Protein AF-A0A2X1Y2A0-F1 (afdb_monomer_lite)

Sequence (133 aa):
MFGVGSSAMMMQILFMIQQTMLYKMSFKYGGDTNAILMAATLRIYAFSFIPLWGMSQGLQPVVGTNFGAKKYDRVKEAMKVFSIGGLVLASIFWVPALAFSKNILSLFGVEESIITQGIGNFRLFILSLSYME

Structure (mmCIF, N/CA/C/O backbone):
data_AF-A0A2X1Y2A0-F1
#
_entry.id   AF-A0A2X1Y2A0-F1
#
loop_
_atom_site.group_PDB
_atom_site.id
_atom_site.type_symbol
_atom_site.label_atom_id
_atom_site.label_alt_id
_atom_site.label_comp_id
_atom_site.label_asym_id
_atom_site.label_entity_id
_atom_site.label_seq_id
_atom_site.pdbx_PDB_ins_code
_atom_site.Cartn_x
_atom_site.Cartn_y
_atom_site.Cartn_z
_atom_site.occupancy
_atom_site.B_iso_or_equiv
_atom_site.auth_seq_id
_atom_site.auth_comp_id
_atom_site.auth_asym_id
_atom_site.auth_atom_id
_atom_site.pdbx_PDB_model_num
ATOM 1 N N . MET A 1 1 ? -3.119 19.063 19.708 1.00 52.84 1 MET A N 1
ATOM 2 C CA . MET A 1 1 ? -3.546 19.085 18.287 1.00 52.84 1 MET A CA 1
ATOM 3 C C . MET A 1 1 ? -2.372 19.352 17.341 1.00 52.84 1 MET A C 1
ATOM 5 O O . MET A 1 1 ? -2.172 18.542 16.448 1.00 52.84 1 MET A O 1
ATOM 9 N N . PHE A 1 2 ? -1.530 20.371 17.576 1.00 67.44 2 PHE A N 1
ATOM 10 C CA . PHE A 1 2 ? -0.340 20.649 16.742 1.00 67.44 2 PHE A CA 1
ATOM 11 C C . PHE A 1 2 ? 0.681 19.498 16.633 1.00 67.44 2 PHE A C 1
ATOM 13 O O . PHE A 1 2 ? 1.190 19.262 15.545 1.00 67.44 2 PHE A O 1
ATOM 20 N N . GLY A 1 3 ? 0.944 18.745 17.710 1.00 69.38 3 GLY A N 1
ATOM 21 C CA . GLY A 1 3 ? 1.958 17.671 17.695 1.00 69.38 3 GLY A CA 1
ATOM 22 C C . GLY A 1 3 ? 1.608 16.437 16.850 1.00 69.38 3 GLY A C 1
ATOM 23 O O . GLY A 1 3 ? 2.500 15.780 16.328 1.00 69.38 3 GLY A O 1
ATOM 24 N N . VAL A 1 4 ? 0.316 16.129 16.678 1.00 73.56 4 VAL A N 1
ATOM 25 C CA . VAL A 1 4 ? -0.124 15.018 15.808 1.00 73.56 4 VAL A CA 1
ATOM 26 C C . VAL A 1 4 ? -0.129 15.468 14.343 1.00 73.56 4 VAL A C 1
ATOM 28 O O . VAL A 1 4 ? 0.304 14.729 13.463 1.00 73.56 4 VAL A O 1
ATOM 31 N N . GLY A 1 5 ? -0.544 16.715 14.083 1.00 79.31 5 GLY A N 1
ATOM 32 C CA . GLY A 1 5 ? -0.530 17.298 12.740 1.00 79.31 5 GLY A CA 1
ATOM 33 C C . GLY A 1 5 ? 0.881 17.498 12.181 1.00 79.31 5 GLY A C 1
ATOM 34 O O . GLY A 1 5 ? 1.121 17.189 11.017 1.00 79.31 5 GLY A O 1
ATOM 35 N N . SER A 1 6 ? 1.838 17.940 13.003 1.00 84.44 6 SER A N 1
ATOM 36 C CA . SER A 1 6 ? 3.227 18.131 12.567 1.00 84.44 6 SER A CA 1
ATOM 37 C C . SER A 1 6 ? 3.896 16.819 12.148 1.00 84.44 6 SER A C 1
ATOM 39 O O . SER A 1 6 ? 4.616 16.793 11.152 1.00 84.44 6 SER A O 1
ATOM 41 N N . SER A 1 7 ? 3.612 15.715 12.847 1.00 84.00 7 SER A N 1
ATOM 42 C CA . SER A 1 7 ? 4.102 14.383 12.476 1.00 84.00 7 SER A CA 1
ATOM 43 C C . SER A 1 7 ? 3.545 13.925 11.122 1.00 84.00 7 SER A C 1
ATOM 45 O O . SER A 1 7 ? 4.312 13.499 10.257 1.00 84.00 7 SER A O 1
ATOM 47 N N . ALA A 1 8 ? 2.240 14.102 10.889 1.00 82.00 8 ALA A N 1
ATOM 48 C CA . ALA A 1 8 ? 1.617 13.775 9.606 1.00 82.00 8 ALA A CA 1
ATOM 49 C C . ALA A 1 8 ? 2.189 14.615 8.448 1.00 82.00 8 ALA A C 1
ATOM 51 O O . ALA A 1 8 ? 2.449 14.087 7.368 1.00 82.00 8 ALA A O 1
ATOM 52 N N . MET A 1 9 ? 2.443 15.908 8.675 1.00 87.06 9 MET A N 1
ATOM 53 C CA . MET A 1 9 ? 3.079 16.780 7.681 1.00 87.06 9 MET A CA 1
ATOM 54 C C . MET A 1 9 ? 4.512 16.340 7.364 1.00 87.06 9 MET A C 1
ATOM 56 O O . MET A 1 9 ? 4.890 16.283 6.196 1.00 87.06 9 MET A O 1
ATOM 60 N N . MET A 1 10 ? 5.295 15.982 8.385 1.00 88.69 10 MET A N 1
ATOM 61 C CA . MET A 1 10 ? 6.667 15.501 8.203 1.00 88.69 10 MET A CA 1
ATOM 62 C C . MET A 1 10 ? 6.702 14.225 7.355 1.00 88.69 10 MET A C 1
ATOM 64 O O . MET A 1 10 ? 7.523 14.107 6.448 1.00 88.69 10 MET A O 1
ATOM 68 N N . MET A 1 11 ? 5.764 13.302 7.594 1.00 86.88 11 MET A N 1
ATOM 69 C CA . MET A 1 11 ? 5.624 12.078 6.804 1.00 86.88 11 MET A CA 1
ATOM 70 C C . MET A 1 11 ? 5.352 12.383 5.324 1.00 86.88 11 MET A C 1
ATOM 72 O O . MET A 1 11 ? 5.991 11.797 4.453 1.00 86.88 11 MET A O 1
ATOM 76 N N . GLN A 1 12 ? 4.464 13.340 5.033 1.00 86.56 12 GLN A N 1
ATOM 77 C CA . GLN A 1 12 ? 4.154 13.736 3.655 1.00 86.56 12 GLN A CA 1
ATOM 78 C C . GLN A 1 12 ? 5.353 14.372 2.941 1.00 86.56 12 GLN A C 1
ATOM 80 O O . GLN A 1 12 ? 5.624 14.058 1.782 1.00 86.56 12 GLN A O 1
ATOM 85 N N . ILE A 1 13 ? 6.113 15.224 3.634 1.00 90.12 13 ILE A N 1
ATOM 86 C CA . ILE A 1 13 ? 7.318 15.850 3.072 1.00 90.12 13 ILE A CA 1
ATOM 87 C C . ILE A 1 13 ? 8.371 14.787 2.745 1.00 90.12 13 ILE A C 1
ATOM 89 O O . ILE A 1 13 ? 8.918 14.778 1.642 1.00 90.12 13 ILE A O 1
ATOM 93 N N . LEU A 1 14 ? 8.632 13.865 3.674 1.00 89.38 14 LEU A N 1
ATOM 94 C CA . LEU A 1 14 ? 9.594 12.784 3.460 1.00 89.38 14 LEU A CA 1
ATOM 95 C C . LEU A 1 14 ? 9.174 11.873 2.300 1.00 89.38 14 LEU A C 1
ATOM 97 O O . LEU A 1 14 ? 10.015 11.505 1.480 1.00 89.38 14 LEU A O 1
ATOM 101 N N . PHE A 1 15 ? 7.877 11.579 2.179 1.00 84.62 15 PHE A N 1
ATOM 102 C CA . PHE A 1 15 ? 7.341 10.807 1.061 1.00 84.62 15 PHE A CA 1
ATOM 103 C C . PHE A 1 15 ? 7.542 11.525 -0.283 1.00 84.62 15 PHE A C 1
ATOM 105 O O . PHE A 1 15 ? 8.022 10.918 -1.240 1.00 84.62 15 PHE A O 1
ATOM 112 N N . MET A 1 16 ? 7.275 12.835 -0.361 1.00 87.56 16 MET A N 1
ATOM 113 C CA . MET A 1 16 ? 7.545 13.619 -1.576 1.00 87.56 16 MET A CA 1
ATOM 114 C C . MET A 1 16 ? 9.029 13.617 -1.962 1.00 87.56 16 MET A C 1
ATOM 116 O O . MET A 1 16 ? 9.363 13.482 -3.145 1.00 87.56 16 MET A O 1
ATOM 120 N N . ILE A 1 17 ? 9.927 13.755 -0.981 1.00 88.62 17 ILE A N 1
ATOM 121 C CA . ILE A 1 17 ? 11.376 13.719 -1.218 1.00 88.62 17 ILE A CA 1
ATOM 122 C C . ILE A 1 17 ? 11.777 12.349 -1.772 1.00 88.62 17 ILE A C 1
ATOM 124 O O . ILE A 1 17 ? 12.446 12.284 -2.804 1.00 88.62 17 ILE A O 1
ATOM 128 N N . GLN A 1 18 ? 11.314 11.262 -1.149 1.00 84.75 18 GLN A N 1
ATOM 129 C CA . GLN A 1 18 ? 11.582 9.893 -1.592 1.00 84.75 18 GLN A CA 1
ATOM 130 C C . GLN A 1 18 ? 11.133 9.664 -3.043 1.00 84.75 18 GLN A C 1
ATOM 132 O O . GLN A 1 18 ? 11.923 9.193 -3.863 1.00 84.75 18 GLN A O 1
ATOM 137 N N . GLN A 1 19 ? 9.897 10.045 -3.381 1.00 79.50 19 GLN A N 1
ATOM 138 C CA . GLN A 1 19 ? 9.349 9.898 -4.734 1.00 79.50 19 GLN A CA 1
ATOM 139 C C . GLN A 1 19 ? 10.158 10.691 -5.767 1.00 79.50 19 GLN A C 1
ATOM 141 O O . GLN A 1 19 ? 10.480 10.189 -6.845 1.00 79.50 19 GLN A O 1
ATOM 146 N N . THR A 1 20 ? 10.564 11.915 -5.421 1.00 83.00 20 THR A N 1
ATOM 147 C CA . THR A 1 20 ? 11.388 12.758 -6.299 1.00 83.00 20 THR A CA 1
ATOM 148 C C . THR A 1 20 ? 12.771 12.149 -6.534 1.00 83.00 20 THR A C 1
ATOM 150 O O . THR A 1 20 ? 13.281 12.175 -7.657 1.00 83.00 20 THR A O 1
ATOM 153 N N . MET A 1 21 ? 13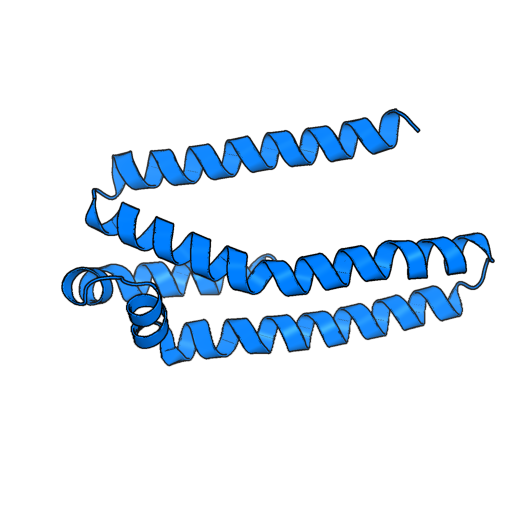.392 11.588 -5.492 1.00 82.06 21 MET A N 1
ATOM 154 C CA . MET A 1 21 ? 14.689 10.922 -5.609 1.00 82.06 21 MET A CA 1
ATOM 155 C C . MET A 1 21 ? 14.600 9.663 -6.476 1.00 82.06 21 MET A C 1
ATOM 157 O O . MET A 1 21 ? 15.433 9.501 -7.366 1.00 82.06 21 MET A O 1
ATOM 161 N N . LEU A 1 22 ? 13.571 8.829 -6.288 1.00 77.75 22 LEU A N 1
ATOM 162 C CA . LEU A 1 22 ? 13.332 7.635 -7.108 1.00 77.75 22 LEU A CA 1
ATOM 163 C C . LEU A 1 22 ? 13.189 7.977 -8.595 1.00 77.75 22 LEU A C 1
ATOM 165 O O . LEU A 1 22 ? 13.840 7.354 -9.438 1.00 77.75 22 LEU A O 1
ATOM 169 N N . TYR A 1 23 ? 12.412 9.014 -8.922 1.00 73.62 23 TYR A N 1
ATOM 170 C CA . TYR A 1 23 ? 12.281 9.496 -10.297 1.00 73.62 23 TYR A CA 1
ATOM 171 C C . TYR A 1 23 ? 13.622 9.966 -10.868 1.00 73.62 23 TYR A C 1
ATOM 173 O O . TYR A 1 23 ? 14.041 9.503 -11.929 1.00 73.62 23 TYR A O 1
ATOM 181 N N . LYS A 1 24 ? 14.337 10.849 -10.155 1.00 77.00 24 LYS A N 1
ATOM 182 C CA . LYS A 1 24 ? 15.626 11.385 -10.624 1.00 77.00 24 LYS A CA 1
ATOM 183 C C . LYS A 1 24 ? 16.683 10.297 -10.809 1.00 77.00 24 LYS A C 1
ATOM 185 O O . LYS A 1 24 ? 17.436 10.353 -11.777 1.00 77.00 24 LYS A O 1
ATOM 190 N N . MET A 1 25 ? 16.748 9.313 -9.913 1.00 77.38 25 MET A N 1
ATOM 191 C CA . MET A 1 25 ? 17.681 8.189 -10.043 1.00 77.38 25 MET A CA 1
ATOM 192 C C . MET A 1 25 ? 17.332 7.301 -11.240 1.00 77.38 25 MET A C 1
ATOM 194 O O . MET A 1 25 ? 18.235 6.894 -11.967 1.00 77.38 25 MET A O 1
ATOM 198 N N . SER A 1 26 ? 16.044 7.072 -11.498 1.00 71.25 26 SER A N 1
ATOM 199 C CA . SER A 1 26 ? 15.594 6.273 -12.645 1.00 71.25 26 SER A CA 1
ATOM 200 C C . SER A 1 26 ? 15.969 6.922 -13.979 1.00 71.25 26 SER A C 1
ATOM 202 O O . SER A 1 26 ? 16.506 6.245 -14.849 1.00 71.25 26 SER A O 1
ATOM 204 N N . PHE A 1 27 ? 15.790 8.242 -14.114 1.00 69.69 27 PHE A N 1
ATOM 205 C CA . PHE A 1 27 ? 16.244 8.991 -15.294 1.00 69.69 27 PHE A CA 1
ATOM 206 C C . PHE A 1 27 ? 17.774 9.018 -15.424 1.00 69.69 27 PHE A C 1
ATOM 208 O O . PHE A 1 27 ? 18.303 8.854 -16.519 1.00 69.69 27 PHE A O 1
ATOM 215 N N . LYS A 1 28 ? 18.500 9.202 -14.314 1.00 72.31 28 LYS A N 1
ATOM 216 C CA . LYS A 1 28 ? 19.964 9.352 -14.335 1.00 72.31 28 LYS A CA 1
ATOM 217 C C . LYS A 1 28 ? 20.712 8.044 -14.614 1.00 72.31 28 LYS A C 1
ATOM 219 O O . LYS A 1 28 ? 21.740 8.082 -15.280 1.00 72.31 28 LYS A O 1
ATOM 224 N N . TYR A 1 29 ? 20.238 6.917 -14.082 1.00 69.94 29 TYR A N 1
ATOM 225 C CA . TYR A 1 29 ? 20.945 5.630 -14.155 1.00 69.94 29 TYR A CA 1
ATOM 226 C C . TYR A 1 29 ? 20.264 4.597 -15.062 1.00 69.94 29 TYR A C 1
ATOM 228 O O . TYR A 1 29 ? 20.910 3.637 -15.468 1.00 69.94 29 TYR A O 1
ATOM 236 N N . GLY A 1 30 ? 18.981 4.775 -15.386 1.00 65.31 30 GLY A N 1
ATOM 237 C CA . GLY A 1 30 ? 18.213 3.838 -16.206 1.00 65.31 30 GLY A CA 1
ATOM 238 C C . GLY A 1 30 ? 18.102 4.211 -17.690 1.00 65.31 30 GLY A C 1
ATOM 239 O O . GLY A 1 30 ? 17.720 3.357 -18.491 1.00 65.31 30 GLY A O 1
ATOM 240 N N . GLY A 1 31 ? 18.421 5.450 -18.074 1.00 75.50 31 GLY A N 1
ATOM 241 C CA . GLY A 1 31 ? 18.142 5.969 -19.418 1.00 75.50 31 GLY A CA 1
ATOM 242 C C . GLY A 1 31 ? 16.639 6.121 -19.702 1.00 75.50 31 GLY A C 1
ATOM 243 O O . GLY A 1 31 ? 15.794 5.753 -18.880 1.00 75.50 31 GLY A O 1
ATOM 244 N N . ASP A 1 32 ? 16.293 6.653 -20.877 1.00 74.50 32 ASP A N 1
ATOM 245 C CA . ASP A 1 32 ? 14.906 7.010 -21.225 1.00 74.50 32 ASP A CA 1
ATOM 246 C C . ASP A 1 32 ? 13.952 5.805 -21.169 1.00 74.50 32 ASP A C 1
ATOM 248 O O . ASP A 1 32 ? 12.847 5.901 -20.636 1.00 74.50 32 ASP A O 1
ATOM 252 N N . THR A 1 33 ? 14.411 4.633 -21.614 1.00 75.00 33 THR A N 1
ATOM 253 C CA . THR A 1 33 ? 13.645 3.377 -21.614 1.00 75.00 33 THR A CA 1
ATOM 254 C C . THR A 1 33 ? 13.199 2.955 -20.210 1.00 75.00 33 THR A C 1
ATOM 256 O O . THR A 1 33 ? 12.018 2.676 -19.989 1.00 75.00 33 THR A O 1
ATOM 259 N N . ASN A 1 34 ? 14.112 2.927 -19.229 1.00 72.25 34 ASN A N 1
ATOM 260 C CA . ASN A 1 34 ? 13.750 2.550 -17.858 1.00 72.25 34 ASN A CA 1
ATOM 261 C C . ASN A 1 34 ? 12.990 3.667 -17.139 1.00 72.25 34 ASN A C 1
ATOM 263 O O . ASN A 1 34 ? 12.183 3.376 -16.259 1.00 72.25 34 ASN A O 1
ATOM 267 N N . ALA A 1 35 ? 13.204 4.931 -17.510 1.00 75.56 35 ALA A N 1
ATOM 268 C CA . ALA A 1 35 ? 12.442 6.044 -16.960 1.00 75.56 35 ALA A CA 1
ATOM 269 C C . ALA A 1 35 ? 10.968 6.008 -17.400 1.00 75.56 35 ALA A C 1
ATOM 271 O O . ALA A 1 35 ? 10.079 6.174 -16.563 1.00 75.56 35 ALA A O 1
ATOM 272 N N . ILE A 1 36 ? 10.698 5.713 -18.679 1.00 80.00 36 ILE A N 1
ATOM 273 C CA . ILE A 1 36 ? 9.341 5.495 -19.206 1.00 80.00 36 ILE A CA 1
ATOM 274 C C . ILE A 1 36 ? 8.680 4.311 -18.491 1.00 80.00 36 ILE A C 1
ATOM 276 O O . ILE A 1 36 ? 7.545 4.424 -18.021 1.00 80.00 36 ILE A O 1
ATOM 280 N N . LEU A 1 37 ? 9.406 3.198 -18.345 1.00 80.94 37 LEU A N 1
ATOM 281 C CA . LEU A 1 37 ? 8.916 2.016 -17.639 1.00 80.94 37 LEU A CA 1
ATOM 282 C C . LEU A 1 37 ? 8.595 2.328 -16.166 1.00 80.94 37 LEU A C 1
ATOM 284 O O . LEU A 1 37 ? 7.524 1.968 -15.679 1.00 80.94 37 LEU A O 1
ATOM 288 N N . MET A 1 38 ? 9.480 3.039 -15.462 1.00 79.88 38 MET A N 1
ATOM 289 C CA . MET A 1 38 ? 9.270 3.461 -14.074 1.00 79.88 38 MET A CA 1
ATOM 290 C C . MET A 1 38 ? 8.049 4.379 -13.948 1.00 79.88 38 MET A C 1
ATOM 292 O O . MET A 1 38 ? 7.214 4.175 -13.070 1.00 79.88 38 MET A O 1
ATOM 296 N N . ALA A 1 39 ? 7.889 5.352 -14.848 1.00 82.44 39 ALA A N 1
ATOM 297 C CA . ALA A 1 39 ? 6.739 6.252 -14.837 1.00 82.44 39 ALA A CA 1
ATOM 298 C C . ALA A 1 39 ? 5.414 5.493 -15.023 1.00 82.44 39 ALA A C 1
ATOM 300 O O . ALA A 1 39 ? 4.452 5.744 -14.294 1.00 82.44 39 ALA A O 1
ATOM 301 N N . ALA A 1 40 ? 5.363 4.536 -15.955 1.00 86.50 40 ALA A N 1
ATOM 302 C CA . ALA A 1 40 ? 4.197 3.674 -16.141 1.00 86.50 40 ALA A CA 1
A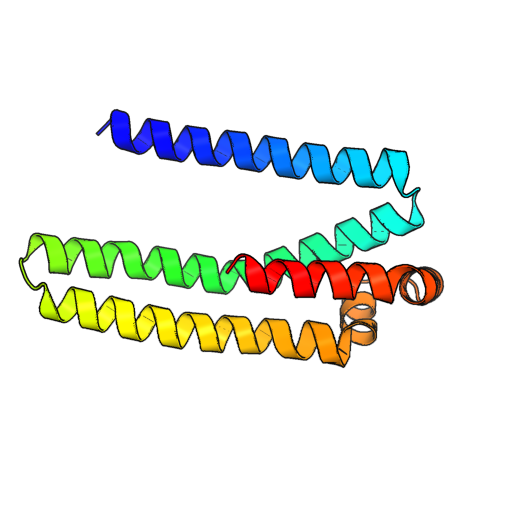TOM 303 C C . ALA A 1 40 ? 3.925 2.818 -14.895 1.00 86.50 40 ALA A C 1
ATOM 305 O O . ALA A 1 40 ? 2.793 2.758 -14.417 1.00 86.50 40 ALA A O 1
ATOM 306 N N . THR A 1 41 ? 4.976 2.233 -14.317 1.00 84.75 41 THR A N 1
ATOM 307 C CA . THR A 1 41 ? 4.897 1.427 -13.091 1.00 84.75 41 THR A CA 1
ATOM 308 C C . THR A 1 41 ? 4.308 2.223 -11.929 1.00 84.75 41 THR A C 1
ATOM 310 O O . THR A 1 41 ? 3.397 1.750 -11.256 1.00 84.75 41 THR A O 1
ATOM 313 N N . LEU A 1 42 ? 4.769 3.458 -11.724 1.00 83.25 42 LEU A N 1
ATOM 314 C CA . LEU A 1 42 ? 4.278 4.331 -10.659 1.00 83.25 42 LEU A CA 1
ATOM 315 C C . LEU A 1 42 ? 2.819 4.751 -10.868 1.00 83.25 42 LEU A C 1
ATOM 317 O O . LEU A 1 42 ? 2.081 4.870 -9.893 1.00 83.25 42 LEU A O 1
ATOM 321 N N . ARG A 1 43 ? 2.372 4.935 -12.117 1.00 86.50 43 ARG A N 1
ATOM 322 C CA . ARG A 1 43 ? 0.953 5.194 -12.422 1.00 86.50 43 ARG A CA 1
ATOM 323 C C . ARG A 1 43 ? 0.077 3.983 -12.117 1.00 86.50 43 ARG A C 1
ATOM 325 O O . ARG A 1 43 ? -0.986 4.152 -11.529 1.00 86.50 43 ARG A O 1
ATOM 332 N N . ILE A 1 44 ? 0.533 2.785 -12.483 1.00 87.19 44 ILE A N 1
ATOM 333 C CA . ILE A 1 44 ? -0.157 1.526 -12.167 1.00 87.19 44 ILE A CA 1
ATOM 334 C C . ILE A 1 44 ? -0.235 1.346 -10.647 1.00 87.19 44 ILE A C 1
ATOM 336 O O . ILE A 1 44 ? -1.306 1.066 -10.118 1.00 87.19 44 ILE A O 1
ATOM 340 N N . TYR A 1 45 ? 0.870 1.581 -9.938 1.00 84.00 45 TYR A N 1
ATOM 341 C CA . TYR A 1 45 ? 0.903 1.549 -8.478 1.00 84.00 45 TYR A CA 1
ATOM 342 C C . TYR A 1 45 ? -0.084 2.548 -7.862 1.00 84.00 45 TYR A C 1
ATOM 344 O O . TYR A 1 45 ? -0.908 2.162 -7.039 1.00 84.00 45 TYR A O 1
ATOM 352 N N . ALA A 1 46 ? -0.058 3.813 -8.293 1.00 85.62 46 ALA A N 1
ATOM 353 C CA . ALA A 1 46 ? -0.973 4.832 -7.788 1.00 85.62 46 ALA A CA 1
ATOM 354 C C . ALA A 1 46 ? -2.440 4.446 -8.028 1.00 85.62 46 ALA A C 1
ATOM 356 O O . ALA A 1 46 ? -3.269 4.606 -7.136 1.00 85.62 46 ALA A O 1
ATOM 357 N N . PHE A 1 47 ? -2.754 3.892 -9.202 1.00 88.50 47 PHE A N 1
ATOM 358 C CA . PHE A 1 47 ? -4.093 3.408 -9.528 1.00 88.50 47 PHE A CA 1
ATOM 359 C C . PHE A 1 47 ? -4.565 2.307 -8.567 1.00 88.50 47 PHE A C 1
ATOM 361 O O . PHE A 1 47 ? -5.679 2.392 -8.057 1.00 88.50 47 PHE A O 1
ATOM 368 N N . SER A 1 48 ? -3.712 1.324 -8.268 1.00 86.69 48 SER A N 1
ATOM 369 C CA . SER A 1 48 ? -4.013 0.252 -7.308 1.00 86.69 48 SER A CA 1
ATOM 370 C C . SER A 1 48 ? -4.088 0.748 -5.859 1.00 86.69 48 SER A C 1
ATOM 372 O O . SER A 1 48 ? -4.885 0.246 -5.070 1.00 86.69 48 SER A O 1
ATOM 374 N N . PHE A 1 49 ? -3.289 1.759 -5.507 1.00 85.44 49 PHE A N 1
ATOM 375 C CA . PHE A 1 49 ? -3.206 2.302 -4.151 1.00 85.44 49 PHE A CA 1
ATOM 376 C C . PHE A 1 49 ? -4.394 3.206 -3.789 1.00 85.44 49 PHE A C 1
ATOM 378 O O . PHE A 1 49 ? -4.826 3.220 -2.638 1.00 85.44 49 PHE A O 1
ATOM 385 N N . ILE A 1 50 ? -4.961 3.951 -4.747 1.00 90.00 50 ILE A N 1
ATOM 386 C CA . ILE A 1 50 ? -6.069 4.897 -4.498 1.00 90.00 50 ILE A CA 1
ATOM 387 C C . ILE A 1 50 ? -7.278 4.233 -3.802 1.00 90.00 50 ILE A C 1
ATOM 389 O O . ILE A 1 50 ? -7.739 4.783 -2.798 1.00 90.00 50 ILE A O 1
ATOM 393 N N . PRO A 1 51 ? -7.797 3.074 -4.259 1.00 89.94 51 PRO A N 1
ATOM 394 C CA . PRO A 1 51 ? -8.885 2.374 -3.575 1.00 89.94 51 PRO A CA 1
ATOM 395 C C . PRO A 1 51 ? -8.545 1.985 -2.131 1.00 89.94 51 PRO A C 1
ATOM 397 O O . PRO A 1 51 ? -9.353 2.200 -1.226 1.00 89.94 51 PRO A O 1
ATOM 400 N N . LEU A 1 52 ? -7.336 1.461 -1.904 1.00 88.50 52 LEU A N 1
ATOM 401 C CA . LEU A 1 52 ? -6.858 1.053 -0.581 1.00 88.50 52 LEU A CA 1
ATOM 402 C C . LEU A 1 52 ? -6.732 2.262 0.361 1.00 88.50 52 LEU A C 1
ATOM 404 O O . LEU A 1 52 ? -7.149 2.231 1.524 1.00 88.50 52 LEU A O 1
ATOM 408 N N . TRP A 1 53 ? -6.224 3.374 -0.170 1.00 88.31 53 TRP A N 1
ATOM 409 C CA . TRP A 1 53 ? -6.130 4.640 0.540 1.00 88.31 53 TRP A CA 1
ATOM 410 C C . TRP A 1 53 ? -7.515 5.195 0.892 1.00 88.31 53 TRP A C 1
ATOM 412 O O . TRP A 1 53 ? -7.748 5.584 2.036 1.00 88.31 53 TRP A O 1
ATOM 422 N N . GLY A 1 54 ? -8.472 5.148 -0.039 1.00 90.81 54 GLY A N 1
ATOM 423 C CA . GLY A 1 54 ? -9.864 5.539 0.201 1.00 90.81 54 GLY A CA 1
ATOM 424 C C . GLY A 1 54 ? -10.533 4.708 1.300 1.00 90.81 54 GLY A C 1
ATOM 425 O O . GLY A 1 54 ? -11.166 5.263 2.201 1.00 90.81 54 GLY A O 1
ATOM 426 N N . MET A 1 55 ? -10.322 3.390 1.291 1.00 91.88 55 MET A N 1
ATOM 427 C CA . MET A 1 55 ? -10.789 2.494 2.352 1.00 91.88 55 MET A CA 1
ATOM 428 C C . MET A 1 55 ? -10.196 2.880 3.718 1.00 91.88 55 MET A C 1
ATOM 430 O O . MET A 1 55 ? -10.908 2.913 4.723 1.00 91.88 55 MET A O 1
ATOM 434 N N . SER A 1 56 ? -8.905 3.228 3.750 1.00 89.69 56 SER A N 1
ATOM 435 C CA . SER A 1 56 ? -8.192 3.624 4.973 1.00 89.69 56 SER A CA 1
ATOM 436 C C . SER A 1 56 ? -8.724 4.936 5.550 1.00 89.69 56 SER A C 1
ATOM 438 O O . SER A 1 56 ? -8.880 5.068 6.765 1.00 89.69 56 SER A O 1
ATOM 440 N N . GLN A 1 57 ? -9.057 5.899 4.687 1.00 91.06 57 GLN A N 1
ATOM 441 C CA . GLN A 1 57 ? -9.686 7.152 5.107 1.00 91.06 57 GLN A CA 1
ATOM 442 C C . GLN A 1 57 ? -11.103 6.927 5.647 1.00 91.06 57 GLN A C 1
ATOM 444 O O . GLN A 1 57 ? -11.497 7.581 6.609 1.00 91.06 57 GLN A O 1
ATOM 449 N N . GLY A 1 58 ? -11.852 5.968 5.091 1.00 90.69 58 GLY A N 1
ATOM 450 C CA . GLY A 1 58 ? -13.171 5.574 5.598 1.00 90.69 58 GLY A CA 1
ATOM 451 C C . GLY A 1 58 ? -13.129 4.879 6.966 1.00 90.69 58 GLY A C 1
ATOM 452 O O . GLY A 1 58 ? -14.059 5.023 7.760 1.00 90.69 58 GLY A O 1
ATOM 453 N N . LEU A 1 59 ? -12.042 4.170 7.284 1.00 92.44 59 LEU A N 1
ATOM 454 C CA . LEU A 1 59 ? -11.870 3.493 8.572 1.00 92.44 59 LEU A CA 1
ATOM 455 C C . LEU A 1 59 ? -11.622 4.467 9.732 1.00 92.44 59 LEU A C 1
ATOM 457 O O . LEU A 1 59 ? -12.131 4.250 10.833 1.00 92.44 59 LEU A O 1
ATOM 461 N N . GLN A 1 60 ? -10.860 5.540 9.502 1.00 88.69 60 GLN A N 1
ATOM 462 C CA . GLN A 1 60 ? -10.502 6.519 10.536 1.00 88.69 60 GLN A CA 1
ATOM 463 C C . GLN A 1 60 ? -11.706 7.080 11.319 1.00 88.69 60 GLN A C 1
ATOM 465 O O . GLN A 1 60 ? -11.661 7.030 12.551 1.00 88.69 60 GLN A O 1
ATOM 470 N N . PRO A 1 61 ? -12.800 7.564 10.690 1.00 92.19 61 PRO A N 1
ATOM 471 C CA . PRO A 1 61 ? -13.968 8.032 11.429 1.00 92.19 61 PRO A CA 1
ATOM 472 C C . PRO A 1 61 ? -14.697 6.888 12.137 1.00 92.19 61 PRO A C 1
ATOM 474 O O . PRO A 1 61 ? -15.108 7.069 13.278 1.00 92.19 61 PRO A O 1
ATOM 477 N N . VAL A 1 62 ? -14.805 5.699 11.526 1.00 92.25 62 VAL A N 1
ATOM 478 C CA . VAL A 1 62 ? -15.450 4.525 12.148 1.00 92.25 62 VAL A CA 1
ATOM 479 C C . VAL A 1 62 ? -14.734 4.140 13.441 1.00 92.25 62 VAL A C 1
ATOM 481 O O . VAL A 1 62 ? -15.374 3.937 14.478 1.00 92.25 62 VAL A O 1
ATOM 484 N N . VAL A 1 63 ? -13.404 4.074 13.405 1.00 92.75 63 VAL A N 1
ATOM 485 C CA . VAL A 1 63 ? -12.582 3.805 14.587 1.00 92.75 63 VAL A CA 1
ATOM 486 C C . VAL A 1 63 ? -12.689 4.962 15.576 1.00 92.75 63 VAL A C 1
ATOM 488 O O . VAL A 1 63 ? -12.962 4.718 16.748 1.00 92.75 63 VAL A O 1
ATOM 491 N N . GLY A 1 64 ? -12.567 6.210 15.119 1.00 90.88 64 GLY A N 1
ATOM 492 C CA . GLY A 1 64 ? -12.638 7.404 15.963 1.00 90.88 64 GLY A CA 1
ATOM 493 C C . GLY A 1 64 ? -13.947 7.519 16.750 1.00 90.88 64 GLY A C 1
ATOM 494 O O . GLY A 1 64 ? -13.919 7.722 17.965 1.00 90.88 64 GLY A O 1
ATOM 495 N N . THR A 1 65 ? -15.099 7.313 16.102 1.00 93.75 65 THR A N 1
ATOM 496 C CA . THR A 1 65 ? -16.412 7.393 16.761 1.00 93.75 65 THR A CA 1
ATOM 497 C C . THR A 1 65 ? -16.642 6.241 17.734 1.00 93.75 65 THR A C 1
ATOM 499 O O . THR A 1 65 ? -17.156 6.457 18.831 1.00 93.75 65 THR A O 1
ATOM 502 N N . ASN A 1 66 ? -16.257 5.010 17.370 1.00 92.62 66 ASN A N 1
ATOM 503 C CA . ASN A 1 66 ? -16.457 3.850 18.244 1.00 92.62 66 ASN A CA 1
ATOM 504 C C . ASN A 1 66 ? -15.493 3.863 19.435 1.00 92.62 66 ASN A C 1
ATOM 506 O O . ASN A 1 66 ? -15.899 3.536 20.550 1.00 92.62 66 ASN A O 1
ATOM 510 N N . PHE A 1 67 ? -14.249 4.296 19.228 1.00 91.00 67 PHE A N 1
ATOM 511 C CA . PHE A 1 67 ? -13.266 4.457 20.294 1.00 91.00 67 PHE A CA 1
ATOM 512 C C . PHE A 1 67 ? -13.684 5.565 21.272 1.00 91.00 67 PHE A C 1
ATOM 514 O O . PHE A 1 67 ? -13.669 5.345 22.482 1.00 91.00 67 PHE A O 1
ATOM 521 N N . GLY A 1 68 ? -14.149 6.716 20.766 1.00 90.88 68 GLY A N 1
ATOM 522 C CA . GLY A 1 68 ? -14.685 7.804 21.594 1.00 90.88 68 GLY A CA 1
ATOM 523 C C . GLY A 1 68 ? -15.923 7.397 22.404 1.00 90.88 68 GLY A C 1
ATOM 524 O O . GLY A 1 68 ? -16.064 7.784 23.561 1.00 90.88 68 GLY A O 1
ATOM 525 N N . ALA A 1 69 ? -16.777 6.537 21.841 1.00 93.44 69 ALA A N 1
ATOM 526 C CA . ALA A 1 69 ? -17.932 5.957 22.529 1.00 93.44 69 ALA A CA 1
ATOM 527 C C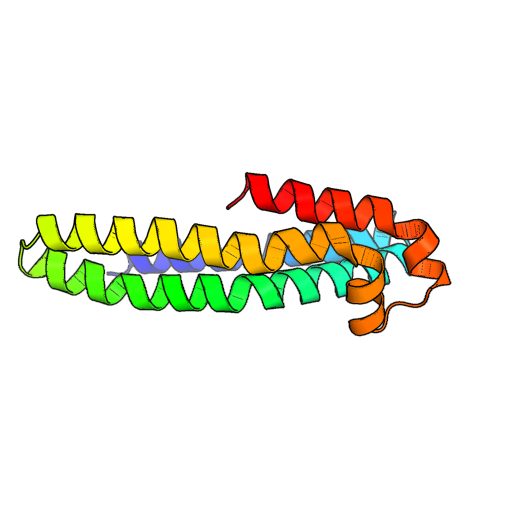 . ALA A 1 69 ? -17.586 4.772 23.461 1.00 93.44 69 ALA A C 1
ATOM 529 O O . ALA A 1 69 ? -18.499 4.122 23.968 1.00 93.44 69 ALA A O 1
ATOM 530 N N . LYS A 1 70 ? -16.294 4.460 23.667 1.00 93.88 70 LYS A N 1
ATOM 531 C CA . LYS A 1 70 ? -15.789 3.307 24.444 1.00 93.88 70 LYS A CA 1
ATOM 532 C C . LYS A 1 70 ? -16.284 1.935 23.946 1.00 93.88 70 LYS A C 1
ATOM 534 O O . LYS A 1 70 ? -16.258 0.953 24.682 1.00 93.88 70 LYS A O 1
ATOM 539 N N . LYS A 1 71 ? -16.712 1.838 22.683 1.00 93.62 71 LYS A N 1
ATOM 540 C CA . LYS A 1 71 ? -17.185 0.602 22.033 1.00 93.62 71 LYS A CA 1
ATOM 541 C C . LYS A 1 71 ? -16.018 -0.154 21.392 1.00 93.62 71 LYS A C 1
ATOM 543 O O . LYS A 1 71 ? -15.952 -0.296 20.171 1.00 93.62 71 LYS A O 1
ATOM 548 N N . TYR A 1 72 ? -15.084 -0.630 22.214 1.00 92.12 72 TYR A N 1
ATOM 549 C CA . TYR A 1 72 ? -13.844 -1.259 21.739 1.00 92.12 72 TYR A CA 1
ATOM 550 C C . TYR A 1 72 ? -14.069 -2.535 20.917 1.00 92.12 72 TYR A C 1
ATOM 552 O O . TYR A 1 72 ? -13.307 -2.799 19.988 1.00 92.12 72 TYR A O 1
ATOM 560 N N . ASP A 1 73 ? -15.134 -3.291 21.187 1.00 93.94 73 ASP A N 1
ATOM 561 C CA . ASP A 1 73 ? -15.453 -4.493 20.407 1.00 93.94 73 ASP A CA 1
ATOM 562 C C . ASP A 1 73 ? -15.789 -4.154 18.952 1.00 93.94 73 ASP A C 1
ATOM 564 O O . ASP A 1 73 ? -15.291 -4.802 18.032 1.00 93.94 73 ASP A O 1
ATOM 568 N N . ARG A 1 74 ? -16.524 -3.055 18.724 1.00 91.81 74 ARG A N 1
ATOM 569 C CA . ARG A 1 74 ? -16.823 -2.569 17.367 1.00 91.81 74 ARG A CA 1
ATOM 570 C C . ARG A 1 74 ? -15.589 -2.023 16.659 1.00 91.81 74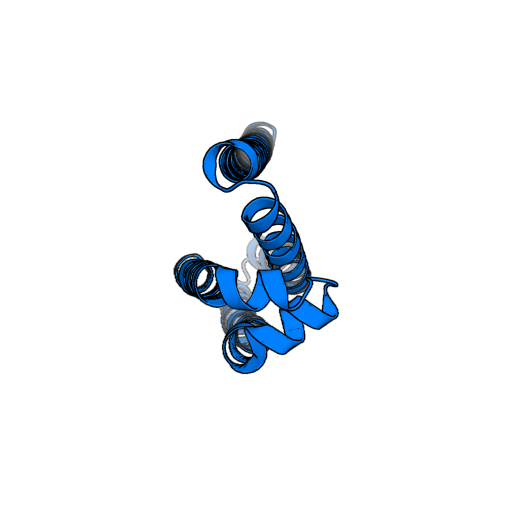 ARG A C 1
ATOM 572 O O . ARG A 1 74 ? -15.505 -2.114 15.440 1.00 91.81 74 ARG A O 1
ATOM 579 N N . VAL A 1 75 ? -14.621 -1.482 17.403 1.00 92.69 75 VAL A N 1
ATOM 580 C CA . VAL A 1 75 ? -13.322 -1.081 16.836 1.00 92.69 75 VAL A CA 1
ATOM 581 C C . VAL A 1 75 ? -12.570 -2.309 16.324 1.00 92.69 75 VAL A C 1
ATOM 583 O O . VAL A 1 75 ? -12.097 -2.298 15.192 1.00 92.69 75 VAL A O 1
ATOM 586 N N . LYS A 1 76 ? -12.498 -3.389 17.115 1.00 92.31 76 LYS A N 1
ATOM 587 C CA . LYS A 1 76 ? -11.848 -4.642 16.695 1.00 92.31 76 LYS A CA 1
ATOM 588 C C . LYS A 1 76 ? -12.533 -5.259 15.479 1.00 92.31 76 LYS A C 1
ATOM 590 O O . LYS A 1 76 ? -11.853 -5.709 14.561 1.00 92.31 76 LYS A O 1
ATOM 595 N N . GLU A 1 77 ? -13.863 -5.260 15.461 1.00 94.12 77 GLU A N 1
ATOM 596 C CA . GLU A 1 77 ? -14.645 -5.752 14.327 1.00 94.12 77 GLU A CA 1
ATOM 597 C C . GLU A 1 77 ? -14.381 -4.924 13.060 1.00 94.12 77 GLU A C 1
ATOM 599 O O . GLU A 1 77 ? -14.049 -5.492 12.022 1.00 94.12 77 GLU A O 1
ATOM 604 N N . ALA A 1 78 ? -14.427 -3.590 13.157 1.00 93.12 78 ALA A N 1
ATOM 605 C CA . ALA A 1 78 ? -14.135 -2.696 12.037 1.00 93.12 78 ALA A CA 1
ATOM 606 C C . ALA A 1 78 ? -12.709 -2.887 11.499 1.00 93.12 78 ALA A C 1
ATOM 608 O O . ALA A 1 78 ? -12.523 -2.975 10.288 1.00 93.12 78 ALA A O 1
ATOM 609 N N . MET A 1 79 ? -11.717 -3.023 12.386 1.00 92.50 79 MET A N 1
ATOM 610 C CA . MET A 1 79 ? -10.335 -3.322 11.997 1.00 92.50 79 MET A CA 1
ATOM 611 C C . MET A 1 79 ? -10.227 -4.678 11.296 1.00 92.50 79 MET A C 1
ATOM 613 O O . MET A 1 79 ? -9.552 -4.779 10.281 1.00 92.50 79 MET A O 1
ATOM 617 N N . LYS A 1 80 ? -10.924 -5.715 11.778 1.00 93.69 80 LYS A N 1
ATOM 618 C CA . LYS A 1 80 ? -10.916 -7.043 11.147 1.00 93.69 80 LYS A CA 1
ATOM 619 C C . LYS A 1 80 ? -11.527 -7.011 9.745 1.00 93.69 80 LYS A C 1
ATOM 621 O O . LYS A 1 80 ? -10.951 -7.575 8.818 1.00 93.69 80 LYS A O 1
ATOM 626 N N . VAL A 1 81 ? -12.673 -6.347 9.589 1.00 93.12 81 VAL A N 1
ATOM 627 C CA . VAL A 1 81 ? -13.325 -6.160 8.284 1.00 93.12 81 VAL A CA 1
ATOM 628 C C . VAL A 1 81 ? -12.417 -5.367 7.349 1.00 93.12 81 VAL A C 1
ATOM 630 O O . VAL A 1 81 ? -12.265 -5.742 6.189 1.00 93.12 81 VAL A O 1
ATOM 633 N N . PHE A 1 82 ? -11.766 -4.322 7.860 1.00 93.19 82 PHE A N 1
ATOM 634 C CA . PHE A 1 82 ? -10.810 -3.536 7.096 1.00 93.19 82 PHE A CA 1
ATOM 635 C C . PHE A 1 82 ? -9.605 -4.359 6.641 1.00 93.19 82 PHE A C 1
ATOM 637 O O . PHE A 1 82 ? -9.291 -4.347 5.460 1.00 93.19 82 PHE A O 1
ATOM 644 N N . SER A 1 83 ? -8.966 -5.118 7.532 1.00 90.69 83 SER A N 1
ATOM 645 C CA . SER A 1 83 ? -7.800 -5.933 7.181 1.00 90.69 83 SER A CA 1
ATOM 646 C C . SER A 1 83 ? -8.132 -6.999 6.136 1.00 90.69 83 SER A C 1
ATOM 648 O O . SER A 1 83 ? -7.382 -7.169 5.180 1.00 90.69 83 SER A O 1
ATOM 650 N N . ILE A 1 84 ? -9.267 -7.695 6.272 1.00 93.81 84 ILE A N 1
ATOM 651 C CA . ILE A 1 84 ? -9.684 -8.713 5.295 1.00 93.81 84 ILE A CA 1
ATOM 652 C C . ILE A 1 84 ? -10.071 -8.053 3.967 1.00 93.81 84 ILE A C 1
ATOM 654 O O . ILE A 1 84 ? -9.631 -8.498 2.910 1.00 93.81 84 ILE A O 1
ATOM 658 N N . GLY A 1 85 ? -10.868 -6.982 4.008 1.00 92.81 85 GLY A N 1
ATOM 659 C CA . GLY A 1 85 ? -11.285 -6.264 2.805 1.00 92.81 85 GLY A CA 1
ATOM 660 C C . GLY A 1 85 ? -10.108 -5.626 2.066 1.00 92.81 85 GLY A C 1
ATOM 661 O O . GLY A 1 85 ? -10.044 -5.717 0.845 1.00 92.81 85 GLY A O 1
ATOM 662 N N . GLY A 1 86 ? -9.148 -5.061 2.801 1.00 91.06 86 GLY A N 1
ATOM 663 C CA . GLY A 1 86 ? -7.909 -4.504 2.268 1.00 91.06 86 GLY A CA 1
ATOM 664 C C . GLY A 1 86 ? -7.051 -5.571 1.598 1.00 91.06 86 GLY A C 1
ATOM 665 O O . GLY A 1 86 ? -6.634 -5.376 0.464 1.00 91.06 86 GLY A O 1
ATOM 666 N N . LEU A 1 87 ? -6.879 -6.738 2.227 1.00 90.19 87 LEU A N 1
ATOM 667 C CA . LEU A 1 87 ? -6.132 -7.855 1.640 1.00 90.19 87 LEU A CA 1
ATOM 668 C C . LEU A 1 87 ? -6.791 -8.388 0.359 1.00 90.19 87 LEU A C 1
ATOM 670 O O . LEU A 1 87 ? -6.103 -8.669 -0.622 1.00 90.19 87 LEU A O 1
ATOM 674 N N . VAL A 1 88 ? -8.122 -8.501 0.340 1.00 92.81 88 VAL A N 1
ATOM 675 C CA . VAL A 1 88 ? -8.873 -8.901 -0.862 1.00 92.81 88 VAL A CA 1
ATOM 676 C C . VAL A 1 88 ? -8.714 -7.858 -1.967 1.00 92.81 88 VAL A C 1
ATOM 678 O O . VAL A 1 88 ? -8.422 -8.219 -3.106 1.00 92.81 88 VAL A O 1
ATOM 681 N N . LEU A 1 89 ? -8.855 -6.573 -1.638 1.00 91.31 89 LEU A N 1
ATOM 682 C CA . LEU A 1 89 ? -8.718 -5.481 -2.597 1.00 91.31 89 LEU A CA 1
ATOM 683 C C . LEU A 1 89 ? -7.299 -5.417 -3.176 1.00 91.31 89 LEU A C 1
ATOM 685 O O . LEU A 1 89 ? -7.144 -5.380 -4.394 1.00 91.31 89 LEU A O 1
ATOM 689 N N . ALA A 1 90 ? -6.275 -5.489 -2.325 1.00 88.81 90 ALA A N 1
ATOM 690 C CA . ALA A 1 90 ? -4.876 -5.547 -2.736 1.00 88.81 90 ALA A CA 1
ATOM 691 C C . ALA A 1 90 ? -4.615 -6.751 -3.653 1.00 88.81 90 ALA A C 1
ATOM 693 O O . ALA A 1 90 ? -4.040 -6.598 -4.729 1.00 88.81 90 ALA A O 1
ATOM 694 N N . SER A 1 91 ? -5.128 -7.935 -3.300 1.00 89.38 91 SER A N 1
ATOM 695 C CA . SER A 1 91 ? -4.992 -9.150 -4.117 1.00 89.38 91 SER A CA 1
ATOM 696 C C . SER A 1 91 ? -5.636 -9.005 -5.501 1.00 89.38 91 SER A C 1
ATOM 698 O O . SER A 1 91 ? -5.065 -9.466 -6.491 1.00 89.38 91 SER A O 1
ATOM 700 N N . ILE A 1 92 ? -6.790 -8.333 -5.595 1.00 91.56 92 ILE A N 1
ATOM 701 C CA . ILE A 1 92 ? -7.487 -8.077 -6.867 1.00 91.56 92 ILE A CA 1
ATOM 702 C C . ILE A 1 92 ? -6.641 -7.223 -7.815 1.00 91.56 92 ILE A C 1
ATOM 704 O O . ILE A 1 92 ? -6.691 -7.445 -9.021 1.00 91.56 92 ILE A O 1
ATOM 708 N N . PHE A 1 93 ? -5.853 -6.274 -7.305 1.00 89.31 93 PHE A N 1
ATOM 709 C CA . PHE A 1 93 ? -4.975 -5.455 -8.145 1.00 89.31 93 PHE A CA 1
ATOM 710 C C . PHE A 1 93 ? -3.608 -6.102 -8.379 1.00 89.31 93 PHE A C 1
ATOM 712 O O . PHE A 1 93 ? -3.061 -6.027 -9.480 1.00 89.31 93 PHE A O 1
ATOM 719 N N . TRP A 1 94 ? -3.064 -6.774 -7.369 1.00 87.94 94 TRP A N 1
ATOM 720 C CA . TRP A 1 94 ? -1.729 -7.352 -7.414 1.00 87.94 94 TRP A CA 1
ATOM 721 C C . TRP A 1 94 ? -1.636 -8.599 -8.301 1.00 87.94 94 TRP A C 1
ATOM 723 O O . TRP A 1 94 ? -0.736 -8.694 -9.140 1.00 87.94 94 TRP A O 1
ATOM 733 N N . VAL A 1 95 ? -2.582 -9.540 -8.177 1.00 89.69 95 VAL A N 1
ATOM 734 C CA . VAL A 1 95 ? -2.547 -10.808 -8.930 1.00 89.69 95 VAL A CA 1
ATOM 735 C C . VAL A 1 95 ? -2.580 -10.568 -10.448 1.00 89.69 95 VAL A C 1
ATOM 737 O O . VAL A 1 95 ? -1.708 -11.098 -11.146 1.00 89.69 95 VAL A O 1
ATOM 740 N N . PRO A 1 96 ? -3.491 -9.740 -11.001 1.00 88.81 96 PRO A 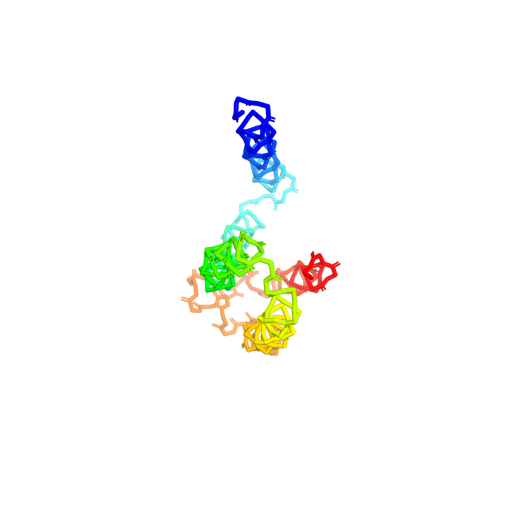N 1
ATOM 741 C CA . PRO A 1 96 ? -3.483 -9.435 -12.428 1.00 88.81 96 PRO A CA 1
ATOM 742 C C . PRO A 1 96 ? -2.240 -8.659 -12.864 1.00 88.81 96 PRO A C 1
ATOM 744 O O . PRO A 1 96 ? -1.751 -8.889 -13.967 1.00 88.81 96 PRO A O 1
ATOM 747 N N . ALA A 1 97 ? -1.693 -7.785 -12.012 1.00 86.38 97 ALA A N 1
ATOM 748 C CA . ALA A 1 97 ? -0.486 -7.024 -12.325 1.00 86.38 97 ALA A CA 1
ATOM 749 C C . ALA A 1 97 ? 0.750 -7.916 -12.530 1.00 86.38 97 ALA A C 1
ATOM 751 O O . ALA A 1 97 ? 1.565 -7.653 -13.421 1.00 86.38 97 ALA A O 1
ATOM 752 N N . LEU A 1 98 ? 0.863 -9.017 -11.781 1.00 85.44 98 LEU A N 1
ATOM 753 C CA . LEU A 1 98 ? 1.917 -10.015 -11.979 1.00 85.44 98 LEU A CA 1
ATOM 754 C C . LEU A 1 98 ? 1.626 -10.990 -13.123 1.00 85.44 98 LEU A C 1
ATOM 756 O O . LEU A 1 98 ? 2.515 -11.271 -13.932 1.00 85.44 98 LEU A O 1
ATOM 760 N N . ALA A 1 99 ? 0.395 -11.499 -13.210 1.00 87.69 99 ALA A N 1
ATOM 761 C CA . ALA A 1 99 ? 0.020 -12.482 -14.224 1.00 87.69 99 ALA A CA 1
ATOM 762 C C . ALA A 1 99 ? 0.008 -11.874 -15.638 1.00 87.69 99 ALA A C 1
ATOM 764 O O . ALA A 1 99 ? 0.518 -12.475 -16.584 1.00 87.69 99 ALA A O 1
ATOM 765 N N . PHE A 1 100 ? -0.503 -10.648 -15.775 1.00 88.88 100 PHE A N 1
ATOM 766 C CA . PHE A 1 100 ? -0.722 -9.961 -17.050 1.00 88.88 100 PHE A CA 1
ATOM 767 C C . PHE A 1 100 ? 0.124 -8.688 -17.188 1.00 88.88 100 PHE A C 1
ATOM 769 O O . PHE A 1 100 ? -0.310 -7.706 -17.793 1.00 88.88 100 PHE A O 1
ATOM 776 N N . SER A 1 101 ? 1.360 -8.707 -16.673 1.00 85.00 101 SER A N 1
ATOM 777 C CA . SER A 1 101 ? 2.267 -7.547 -16.681 1.00 85.00 101 SER A CA 1
ATOM 778 C C . SER A 1 101 ? 2.432 -6.897 -18.062 1.00 85.00 101 SER A C 1
ATOM 780 O O . SER A 1 101 ? 2.414 -5.674 -18.166 1.00 85.00 101 SER A O 1
ATOM 782 N N . LYS A 1 102 ? 2.551 -7.700 -19.134 1.00 86.56 102 LYS A N 1
ATOM 783 C CA . LYS A 1 102 ? 2.687 -7.195 -20.514 1.00 86.56 102 LYS A CA 1
ATOM 784 C C . LYS A 1 102 ? 1.446 -6.410 -20.949 1.00 86.56 102 LYS A C 1
ATOM 786 O O . LYS A 1 102 ? 1.568 -5.301 -21.459 1.00 86.56 102 LYS A O 1
ATOM 791 N N . ASN A 1 103 ? 0.262 -6.972 -20.716 1.00 88.19 103 ASN A N 1
ATOM 792 C CA . ASN A 1 103 ? -1.006 -6.377 -21.132 1.00 88.19 103 ASN A CA 1
ATOM 793 C C . ASN A 1 103 ? -1.292 -5.092 -20.351 1.00 88.19 103 ASN A C 1
ATOM 795 O O . ASN A 1 103 ? -1.751 -4.118 -20.935 1.00 88.19 103 ASN A O 1
ATOM 799 N N . ILE A 1 104 ? -0.975 -5.065 -19.053 1.00 87.94 104 ILE A N 1
ATOM 800 C CA . ILE A 1 104 ? -1.158 -3.875 -18.216 1.00 87.94 104 ILE A CA 1
ATOM 801 C C . ILE A 1 104 ? -0.190 -2.762 -18.623 1.00 87.94 104 ILE A C 1
ATOM 803 O O . ILE A 1 104 ? -0.623 -1.630 -18.806 1.00 87.94 104 ILE A O 1
ATOM 807 N N . LEU A 1 105 ? 1.093 -3.060 -18.845 1.00 86.81 105 LEU A N 1
ATOM 808 C CA . LEU A 1 105 ? 2.036 -2.048 -19.337 1.00 86.81 105 LEU A CA 1
ATOM 809 C C . LEU A 1 105 ? 1.620 -1.497 -20.710 1.00 86.81 105 LEU A C 1
ATOM 811 O O . LEU A 1 105 ? 1.698 -0.292 -20.936 1.00 86.81 105 LEU A O 1
ATOM 815 N N . SER A 1 106 ? 1.116 -2.356 -21.599 1.00 86.94 106 SER A N 1
ATOM 816 C CA . SER A 1 106 ? 0.596 -1.937 -22.904 1.00 86.94 106 SER A CA 1
ATOM 817 C C . SER A 1 106 ? -0.655 -1.058 -22.779 1.00 86.94 106 SER A C 1
ATOM 819 O O . SER A 1 106 ? -0.742 -0.032 -23.450 1.00 86.94 106 SER A O 1
ATOM 821 N N . LEU A 1 107 ? -1.578 -1.383 -21.864 1.00 87.19 107 LEU A N 1
ATOM 822 C CA . LEU A 1 107 ? -2.758 -0.560 -21.564 1.00 87.19 107 LEU A CA 1
ATOM 823 C C . LEU A 1 107 ? -2.369 0.849 -21.082 1.00 87.19 107 LEU A C 1
ATOM 825 O O . LEU A 1 107 ? -3.055 1.824 -21.374 1.00 87.19 107 LEU A O 1
ATOM 829 N N . PHE A 1 108 ? -1.247 0.962 -20.368 1.00 84.31 108 PHE A N 1
ATOM 830 C CA . PHE A 1 108 ? -0.689 2.231 -19.895 1.00 84.31 108 PHE A CA 1
ATOM 831 C C . PHE A 1 108 ? 0.205 2.939 -20.934 1.00 84.31 108 PHE A C 1
ATOM 833 O O . PHE A 1 108 ? 0.854 3.934 -20.603 1.00 84.31 108 PHE A O 1
ATOM 840 N N . GLY A 1 109 ? 0.207 2.472 -22.188 1.00 83.19 109 GLY A N 1
ATOM 841 C CA . GLY A 1 109 ? 0.851 3.140 -23.320 1.00 83.19 109 GLY A CA 1
ATOM 842 C C . GLY A 1 109 ? 2.355 2.899 -23.440 1.00 83.19 109 GLY A C 1
ATOM 843 O O . GLY A 1 109 ? 3.045 3.705 -24.058 1.00 83.19 109 GLY A O 1
ATOM 844 N N . VAL A 1 110 ? 2.886 1.828 -22.841 1.00 85.75 110 VAL A N 1
ATOM 845 C CA . VAL A 1 110 ? 4.303 1.464 -22.985 1.00 85.75 110 VAL A CA 1
ATOM 846 C C . VAL A 1 110 ? 4.514 0.686 -24.285 1.00 85.75 110 VAL A C 1
ATOM 848 O O . VAL A 1 110 ? 3.803 -0.280 -24.562 1.00 85.75 110 VAL A O 1
ATOM 851 N N . GLU A 1 111 ? 5.511 1.087 -25.074 1.00 86.31 111 GLU A N 1
ATOM 852 C CA . GLU A 1 111 ? 5.873 0.401 -26.318 1.00 86.31 111 GLU A CA 1
ATOM 853 C C . GLU A 1 111 ? 6.392 -1.023 -26.074 1.00 86.31 111 GLU A C 1
ATOM 855 O O . GLU A 1 111 ? 7.089 -1.305 -25.096 1.00 86.31 111 GLU A O 1
ATOM 860 N N . GLU A 1 112 ? 6.115 -1.934 -27.008 1.00 83.75 112 GLU A N 1
ATOM 861 C CA . GLU A 1 112 ? 6.485 -3.351 -26.888 1.00 83.75 112 GLU A CA 1
ATOM 862 C C . GLU A 1 112 ? 8.007 -3.581 -26.805 1.00 83.75 112 GLU A C 1
ATOM 864 O O . GLU A 1 112 ? 8.467 -4.485 -26.096 1.00 83.75 112 GLU A O 1
ATOM 869 N N . SER A 1 113 ? 8.795 -2.718 -27.452 1.00 83.69 113 SER A N 1
ATOM 870 C CA . SER A 1 113 ? 10.263 -2.691 -27.387 1.00 83.69 113 SER A CA 1
ATOM 871 C C . SER A 1 113 ? 10.778 -2.456 -25.958 1.00 83.69 113 SER A C 1
ATOM 873 O O . SER A 1 113 ? 11.740 -3.098 -25.530 1.00 8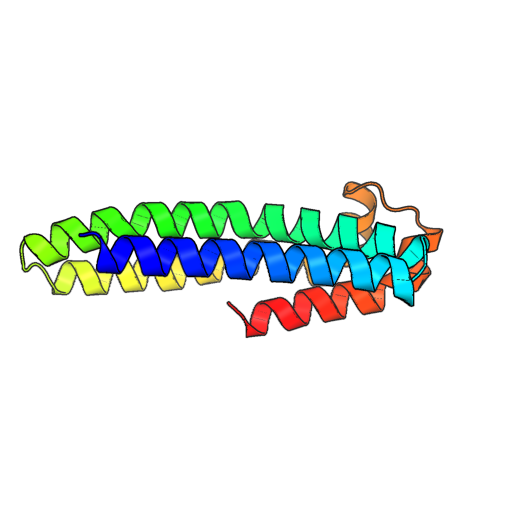3.69 113 SER A O 1
ATOM 875 N N . ILE A 1 114 ? 10.105 -1.582 -25.203 1.00 82.00 114 ILE A N 1
ATOM 876 C CA . ILE A 1 114 ? 10.416 -1.213 -23.817 1.00 82.00 114 ILE A CA 1
ATOM 877 C C . ILE A 1 114 ? 9.913 -2.294 -22.859 1.00 82.00 114 ILE A C 1
ATOM 879 O O . ILE A 1 114 ? 10.628 -2.688 -21.936 1.00 82.00 114 ILE A O 1
ATOM 883 N N . ILE A 1 115 ? 8.709 -2.827 -23.098 1.00 83.75 115 ILE A N 1
ATOM 884 C CA . ILE A 1 115 ? 8.140 -3.896 -22.268 1.00 83.75 115 ILE A CA 1
ATOM 885 C C . ILE A 1 115 ? 9.045 -5.128 -22.297 1.00 83.75 115 ILE A C 1
ATOM 887 O O . ILE A 1 115 ? 9.357 -5.679 -21.246 1.00 83.75 115 ILE A O 1
ATOM 891 N N . THR A 1 116 ? 9.515 -5.540 -23.474 1.00 82.31 116 THR A N 1
ATOM 892 C CA . THR A 1 116 ? 10.349 -6.746 -23.611 1.00 82.31 116 THR A CA 1
ATOM 893 C C . THR A 1 116 ? 11.672 -6.625 -22.845 1.00 82.31 116 THR A C 1
ATOM 895 O O . THR A 1 116 ? 12.140 -7.605 -22.272 1.00 82.31 116 THR A O 1
ATOM 898 N N . GLN A 1 117 ? 12.238 -5.418 -22.766 1.00 79.81 117 GLN A N 1
ATOM 899 C CA . GLN A 1 117 ? 13.472 -5.142 -22.022 1.00 79.81 117 GLN A CA 1
ATOM 900 C C . GLN A 1 117 ? 13.238 -4.976 -20.511 1.00 79.81 117 GLN A C 1
ATOM 902 O O . GLN A 1 117 ? 14.093 -5.345 -19.710 1.00 79.81 117 GLN A O 1
ATOM 907 N N . GLY A 1 118 ? 12.087 -4.425 -20.108 1.00 78.31 118 GLY A N 1
ATOM 908 C CA . GLY A 1 118 ? 11.829 -3.983 -18.733 1.00 78.31 118 GLY A CA 1
ATOM 909 C C . GLY A 1 118 ? 10.831 -4.818 -17.928 1.00 78.31 118 GLY A C 1
ATOM 910 O O . GLY A 1 118 ? 10.631 -4.541 -16.746 1.00 78.31 118 GLY A O 1
ATOM 911 N N . ILE A 1 119 ? 10.203 -5.849 -18.506 1.00 80.88 119 ILE A N 1
ATOM 912 C CA . ILE A 1 119 ? 9.151 -6.623 -17.819 1.00 80.88 119 ILE A CA 1
ATOM 913 C C . ILE A 1 119 ? 9.638 -7.282 -16.520 1.00 80.88 119 ILE A C 1
ATOM 915 O O . ILE A 1 119 ? 8.876 -7.394 -15.560 1.00 80.88 119 ILE A O 1
ATOM 919 N N . GLY A 1 120 ? 10.912 -7.685 -16.466 1.00 81.25 120 GLY A N 1
ATOM 920 C CA . GLY A 1 120 ? 11.535 -8.226 -15.257 1.00 81.25 120 GLY A CA 1
ATOM 921 C C . GLY A 1 120 ? 11.602 -7.191 -14.133 1.00 81.25 120 GLY A C 1
ATOM 922 O O . GLY A 1 120 ? 11.188 -7.477 -13.011 1.00 81.25 120 GLY A O 1
ATOM 923 N N . ASN A 1 121 ? 12.024 -5.966 -14.453 1.00 80.75 121 ASN A N 1
ATOM 924 C CA . ASN A 1 121 ? 12.102 -4.857 -13.498 1.00 80.75 121 ASN A CA 1
ATOM 925 C C . ASN A 1 121 ? 10.714 -4.476 -12.970 1.00 80.75 121 ASN A C 1
ATOM 927 O O . ASN A 1 121 ? 10.545 -4.272 -11.770 1.00 80.75 121 ASN A O 1
ATOM 931 N N . PHE A 1 122 ? 9.705 -4.456 -13.846 1.00 81.75 122 PHE A N 1
ATOM 932 C CA . PHE A 1 122 ? 8.315 -4.220 -13.455 1.00 81.75 122 PHE A CA 1
ATOM 933 C C . PHE A 1 122 ? 7.801 -5.281 -12.472 1.00 81.75 122 PHE A C 1
ATOM 935 O O . PHE A 1 122 ? 7.238 -4.948 -11.430 1.00 81.75 122 PHE A O 1
ATOM 942 N N . ARG A 1 123 ? 8.035 -6.568 -12.762 1.00 83.00 123 ARG A N 1
ATOM 943 C CA . ARG A 1 123 ? 7.630 -7.667 -11.872 1.00 83.00 123 ARG A CA 1
ATOM 944 C C . ARG A 1 123 ? 8.334 -7.606 -10.523 1.00 83.00 123 ARG A C 1
ATOM 946 O O . ARG A 1 123 ? 7.680 -7.799 -9.505 1.00 83.00 123 ARG A O 1
ATOM 953 N N . LEU A 1 124 ? 9.633 -7.306 -10.504 1.00 81.75 124 LEU A N 1
ATOM 954 C CA . LEU A 1 124 ? 10.390 -7.132 -9.261 1.00 81.75 124 LEU A CA 1
ATOM 955 C C . LEU A 1 124 ? 9.844 -5.973 -8.424 1.00 81.75 124 LEU A C 1
ATOM 957 O O . LEU A 1 124 ? 9.683 -6.119 -7.216 1.00 81.75 124 LEU A O 1
ATOM 961 N N . PHE A 1 125 ? 9.497 -4.854 -9.061 1.00 81.50 125 PHE A N 1
ATOM 962 C CA . PHE A 1 125 ? 8.898 -3.715 -8.374 1.00 81.50 125 PHE A CA 1
ATOM 963 C C . PHE A 1 125 ? 7.543 -4.078 -7.748 1.00 81.50 125 PHE A C 1
ATOM 965 O O . PHE A 1 125 ? 7.332 -3.848 -6.558 1.00 81.50 125 PHE A O 1
ATOM 972 N N . ILE A 1 126 ? 6.649 -4.720 -8.506 1.00 80.25 126 ILE A N 1
ATOM 973 C CA . ILE A 1 126 ? 5.330 -5.141 -8.002 1.00 80.25 126 ILE A CA 1
ATOM 974 C C . ILE A 1 126 ? 5.431 -6.234 -6.929 1.00 80.25 126 ILE A C 1
ATOM 976 O O . ILE A 1 126 ? 4.641 -6.243 -5.989 1.00 80.25 126 ILE A O 1
ATOM 980 N N . LEU A 1 127 ? 6.415 -7.132 -7.019 1.00 81.94 127 LEU A N 1
ATOM 981 C CA . LEU A 1 127 ? 6.698 -8.097 -5.954 1.00 81.94 127 LEU A CA 1
ATOM 982 C C . LEU A 1 127 ? 7.170 -7.399 -4.678 1.00 81.94 127 LEU A C 1
ATOM 984 O O . LEU A 1 127 ? 6.684 -7.726 -3.601 1.00 81.94 127 LEU A O 1
ATOM 988 N N . SER A 1 128 ? 8.078 -6.422 -4.793 1.00 76.25 128 SER A N 1
ATOM 989 C CA . SER A 1 128 ? 8.594 -5.669 -3.640 1.00 76.25 128 SER A CA 1
ATOM 990 C C . SER A 1 128 ? 7.497 -4.903 -2.898 1.00 76.25 128 SER A C 1
ATOM 992 O O . SER A 1 128 ? 7.535 -4.788 -1.676 1.00 76.25 128 SER A O 1
ATOM 994 N N . LEU A 1 129 ? 6.480 -4.456 -3.634 1.00 69.19 129 LEU A N 1
ATOM 995 C CA . LEU A 1 129 ? 5.328 -3.741 -3.105 1.00 69.19 129 LEU A CA 1
ATOM 996 C C . LEU A 1 129 ? 4.465 -4.589 -2.169 1.00 69.19 129 LEU A C 1
ATOM 998 O O . LEU A 1 129 ? 4.023 -4.086 -1.144 1.00 69.19 129 LEU A O 1
ATOM 1002 N N . SER A 1 130 ? 4.291 -5.880 -2.448 1.00 63.56 130 SER A N 1
ATOM 1003 C CA . SER A 1 130 ? 3.527 -6.770 -1.561 1.00 63.56 130 SER A CA 1
ATOM 1004 C C . SER A 1 130 ? 4.196 -7.069 -0.232 1.00 63.56 130 SER A C 1
ATOM 1006 O O . SER A 1 130 ? 3.525 -7.533 0.678 1.00 63.56 130 SER A O 1
ATOM 1008 N N . TYR A 1 131 ? 5.503 -6.839 -0.112 1.00 56.69 131 TYR A N 1
ATOM 1009 C CA . TYR A 1 131 ? 6.190 -6.948 1.175 1.00 56.69 131 TYR A CA 1
ATOM 1010 C C . TYR A 1 131 ? 6.039 -5.678 2.027 1.00 56.69 131 TYR A C 1
ATOM 1012 O O . TYR A 1 131 ? 6.424 -5.693 3.195 1.00 56.69 131 TYR A O 1
ATOM 1020 N N . MET A 1 132 ? 5.539 -4.581 1.445 1.00 49.34 132 MET A N 1
ATOM 1021 C CA . MET A 1 132 ? 5.366 -3.291 2.116 1.00 49.34 132 MET A CA 1
ATOM 1022 C C . MET A 1 132 ? 3.925 -3.004 2.565 1.00 49.34 132 MET A C 1
ATOM 1024 O O . MET A 1 132 ? 3.758 -2.147 3.435 1.00 49.34 132 MET A O 1
ATOM 1028 N N . GLU A 1 133 ? 2.919 -3.666 1.985 1.00 43.44 133 GLU A N 1
ATOM 1029 C CA . GLU A 1 133 ? 1.504 -3.597 2.410 1.00 43.44 133 GLU A CA 1
ATOM 1030 C C . GLU A 1 133 ? 1.175 -4.626 3.502 1.00 43.44 133 GLU A C 1
ATOM 1032 O O . GLU A 1 133 ? 0.400 -4.267 4.421 1.00 43.44 133 GLU A O 1
#

pLDDT: mean 84.08, std 9.06, range [43.44, 94.12]

InterPro domains:
  IPR002528 Multi antimicrobial extrusion protein [PF01554] (9-128)
  IPR050222 Multi Antimicrobial Extrusion (MATE) [PTHR43298] (2-128)

Organism: NCBI:txid54005

Secondary structure (DSSP, 8-state):
-HHHHHHHHHHHHHHHHHHHHHHHHHHHHHHHHHHHHHHHHHHHHHHHHHHHHHHHHHHHHHHHHHHHTT-HHHHHHHHHHHHHHHHHHHHHHHHHHHHTHHHHHHHTT--HHHHHHHHHHHHHHHHHHHTT-

Radius of gyration: 18.47 Å; chains: 1; bounding box: 39×33×52 Å

Foldseek 3Di:
DVVVVVVVVVVVVVVVVVVVVVLVCQCVPVPPLSSLVVVLLVVLVCVLVVVLVVLVVVLVVQLVVCVVVVVVVSNVVSVVCSVVVSVVSSCVSLVCCQVVVVVSSVVSPRDPVSCVVCVVVSNVVSVVVVVVD